Protein AF-A0A2L2YXQ5-F1 (afdb_monomer_lite)

InterPro domains:
  IPR001660 Sterile alpha motif domain [PF07647] (19-79)
  IPR001660 Sterile alpha motif domain [PS50105] (18-82)
  IPR001660 Sterile alpha motif domain [SM00454] (15-82)
  IPR013761 Sterile alpha motif/pointed domain superfamily [G3DSA:1.10.150.50] (21-82)
  IPR013761 Sterile alpha motif/pointed domain superfamily [SSF47769] (17-81)
  IPR051725 SAM and SH3 domain-containing protein [PTHR12301] (11-81)

Sequence (82 aa):
ARTLSRLRKEFQRSSFTSSFTTVEEWLKSLDLVIYSKNLMDNGFDDIDFLGGNILEEDDLIEMNITNKEHRQKILESCHSLP

Foldseek 3Di:
DDDPVPVVVVVVLQPPAADDPWPLVLCVVVVNNVLSVLCVVVVNTDLVVLLVLPDDPVNCVVSVNPDPVSSVSSNSNSVNHD

pLDDT: mean 79.38, std 14.83, range [43.06, 92.44]

Radius of gyration: 13.57 Å; chains: 1; bounding box: 24×37×34 Å

Organism: Parasteatoda tepidariorum (NCBI:txid114398)

Structure (mmCIF, N/CA/C/O backbone):
data_AF-A0A2L2YXQ5-F1
#
_entry.id   AF-A0A2L2YXQ5-F1
#
loop_
_atom_site.group_PDB
_atom_site.id
_atom_site.type_symbol
_atom_site.label_atom_id
_atom_site.label_alt_id
_atom_site.label_comp_id
_atom_site.label_asym_id
_atom_site.label_entity_id
_atom_site.label_seq_id
_atom_site.pdbx_PDB_ins_code
_atom_site.Cartn_x
_atom_site.Cartn_y
_atom_site.Cartn_z
_atom_site.occupancy
_atom_site.B_iso_or_equiv
_atom_site.auth_seq_id
_atom_site.auth_comp_id
_atom_site.auth_asym_id
_atom_site.auth_atom_id
_atom_site.pdbx_PDB_model_num
ATOM 1 N N . ALA A 1 1 ? -11.824 25.477 -25.813 1.00 43.06 1 ALA A N 1
ATOM 2 C CA . ALA A 1 1 ? -12.118 24.030 -25.759 1.00 43.06 1 ALA A CA 1
ATOM 3 C C . ALA A 1 1 ? -11.488 23.446 -24.494 1.00 43.06 1 ALA A C 1
ATOM 5 O O . ALA A 1 1 ? -10.484 23.974 -24.034 1.00 43.06 1 ALA A O 1
ATOM 6 N N . ARG A 1 2 ? -12.144 22.450 -23.892 1.00 54.16 2 ARG A N 1
ATOM 7 C CA . ARG A 1 2 ? -11.789 21.753 -22.638 1.00 54.16 2 ARG A CA 1
ATOM 8 C C . ARG A 1 2 ? -10.341 21.232 -22.676 1.00 54.16 2 ARG A C 1
ATOM 10 O O . ARG A 1 2 ? -10.002 20.716 -23.728 1.00 54.16 2 ARG A O 1
ATOM 17 N N . THR A 1 3 ? -9.587 21.319 -21.560 1.00 55.09 3 THR A N 1
ATOM 18 C CA . THR A 1 3 ? -8.644 20.284 -21.021 1.00 55.09 3 THR A CA 1
ATOM 19 C C . THR A 1 3 ? -7.451 20.782 -20.169 1.00 55.09 3 THR A C 1
ATOM 21 O O . THR A 1 3 ? -6.657 19.950 -19.743 1.00 55.09 3 THR A O 1
ATOM 24 N N . LEU A 1 4 ? -7.318 22.058 -19.773 1.00 52.88 4 LEU A N 1
ATOM 25 C CA . LEU A 1 4 ? -6.244 22.431 -18.812 1.00 52.88 4 LEU A CA 1
ATOM 26 C C . LEU A 1 4 ? -6.427 21.813 -17.408 1.00 52.88 4 LEU A C 1
ATOM 28 O O . LEU A 1 4 ? -5.472 21.675 -16.648 1.00 52.88 4 LEU A O 1
ATOM 32 N N . SER A 1 5 ? -7.641 21.363 -17.079 1.00 53.19 5 SER A N 1
ATOM 33 C CA . SER A 1 5 ? -7.948 20.654 -15.831 1.00 53.19 5 SER A CA 1
ATOM 34 C C . SER A 1 5 ? -7.318 19.258 -15.741 1.00 53.19 5 SER A C 1
ATOM 36 O O . SER A 1 5 ? -7.242 18.710 -14.645 1.00 53.19 5 SER A O 1
ATOM 38 N N . ARG A 1 6 ? -6.892 18.667 -16.870 1.00 57.59 6 ARG A N 1
ATOM 39 C CA . ARG A 1 6 ? -6.335 17.306 -16.901 1.00 57.59 6 ARG A CA 1
ATOM 40 C C . ARG A 1 6 ? -4.860 17.299 -16.479 1.00 57.59 6 ARG A C 1
ATOM 42 O O . ARG A 1 6 ? -4.497 16.521 -15.608 1.00 57.59 6 ARG A O 1
ATOM 49 N N . LEU A 1 7 ? -4.084 18.282 -16.944 1.00 52.84 7 LEU A N 1
ATOM 50 C CA . LEU A 1 7 ? -2.637 18.372 -16.698 1.00 52.84 7 LEU A CA 1
ATOM 51 C C . LEU A 1 7 ? -2.267 18.741 -15.243 1.00 52.84 7 LEU A C 1
ATOM 53 O O . LEU A 1 7 ? -1.272 18.262 -14.708 1.00 52.84 7 LEU A O 1
ATOM 57 N N . ARG A 1 8 ? -3.088 19.551 -14.553 1.00 52.56 8 ARG A N 1
ATOM 58 C CA . ARG A 1 8 ? -2.900 19.868 -13.115 1.00 52.56 8 ARG A CA 1
ATOM 59 C C . ARG A 1 8 ? -3.113 18.640 -12.221 1.00 52.56 8 ARG A C 1
ATOM 61 O O . ARG A 1 8 ? -2.564 18.585 -11.125 1.00 52.56 8 ARG A O 1
ATOM 68 N N . LYS A 1 9 ? -3.927 17.684 -12.679 1.00 49.78 9 LYS A N 1
ATOM 69 C CA . LYS A 1 9 ? -4.280 16.475 -11.926 1.00 49.78 9 LYS A CA 1
ATOM 70 C C . LYS A 1 9 ? -3.166 15.427 -11.975 1.00 49.78 9 LYS A C 1
ATOM 72 O O . LYS A 1 9 ? -2.988 14.701 -11.008 1.00 49.78 9 LYS A O 1
ATOM 77 N N . GLU A 1 10 ? -2.390 15.415 -13.055 1.00 50.91 10 GLU A N 1
ATOM 78 C CA . GLU A 1 10 ? -1.275 14.485 -13.267 1.00 50.91 10 GLU A CA 1
ATOM 79 C C . GLU A 1 10 ? -0.025 14.904 -12.468 1.00 50.91 10 GLU A C 1
ATOM 81 O O . GLU A 1 10 ? 0.613 14.062 -11.846 1.00 50.91 10 GLU A O 1
ATOM 86 N N . PHE A 1 11 ? 0.248 16.211 -12.345 1.00 47.00 11 PHE A N 1
ATOM 87 C CA . PHE A 1 11 ? 1.426 16.722 -11.618 1.00 47.00 11 PHE A CA 1
ATOM 88 C C . PHE A 1 11 ? 1.346 16.592 -10.080 1.00 47.00 11 PHE A C 1
ATOM 90 O O . PHE A 1 11 ? 2.362 16.648 -9.395 1.00 47.00 11 PHE A O 1
ATOM 97 N N . GLN A 1 12 ? 0.143 16.418 -9.523 1.00 50.78 12 GLN A N 1
ATOM 98 C CA . GLN A 1 12 ? -0.063 16.158 -8.087 1.00 50.78 12 GLN A CA 1
ATOM 99 C C . GLN A 1 12 ? -0.128 14.658 -7.759 1.00 50.78 12 GLN A C 1
ATOM 101 O O . GLN A 1 12 ? 0.008 14.287 -6.599 1.00 50.78 12 GLN A O 1
ATOM 106 N N . ARG A 1 13 ? -0.359 13.792 -8.759 1.00 51.78 13 ARG A N 1
ATOM 107 C CA . ARG A 1 13 ? -0.478 12.340 -8.556 1.00 51.78 13 ARG A CA 1
ATOM 108 C C . ARG A 1 13 ? 0.898 11.675 -8.463 1.00 51.78 13 ARG A C 1
ATOM 110 O O . ARG A 1 13 ? 1.085 10.815 -7.616 1.00 51.78 13 ARG A O 1
ATOM 117 N N . SER 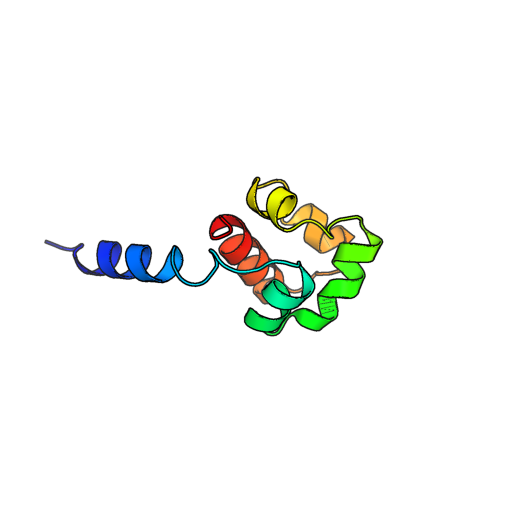A 1 14 ? 1.862 12.129 -9.267 1.00 49.78 14 SER A N 1
ATOM 118 C CA . SER A 1 14 ? 3.206 11.537 -9.342 1.00 49.78 14 SER A CA 1
ATOM 119 C C . SER A 1 14 ? 4.146 11.919 -8.195 1.00 49.78 14 SER A C 1
ATOM 121 O O . SER A 1 14 ? 5.259 11.420 -8.142 1.00 49.78 14 SER A O 1
ATOM 123 N N . SER A 1 15 ? 3.760 12.858 -7.328 1.00 53.59 15 SER A N 1
ATOM 124 C CA . SER A 1 15 ? 4.633 13.426 -6.289 1.00 53.59 15 SER A CA 1
ATOM 125 C C . SER A 1 15 ? 4.216 13.061 -4.863 1.00 53.59 15 SER A C 1
ATOM 127 O O . SER A 1 15 ? 4.905 13.436 -3.919 1.00 53.59 15 SER A O 1
ATOM 129 N N . PHE A 1 16 ? 3.117 12.318 -4.685 1.00 59.84 16 PHE A N 1
ATOM 130 C CA . PHE A 1 16 ? 2.647 11.915 -3.353 1.00 59.84 16 PHE A CA 1
ATOM 131 C C . PHE A 1 16 ? 3.231 10.575 -2.879 1.00 59.84 16 PHE A C 1
ATOM 133 O O . PHE A 1 16 ? 3.131 10.241 -1.705 1.00 59.84 16 PHE A O 1
ATOM 140 N N . THR A 1 17 ? 3.826 9.805 -3.790 1.00 61.34 17 THR A N 1
ATOM 141 C CA . THR A 1 17 ? 4.142 8.382 -3.594 1.00 61.34 17 THR A CA 1
ATOM 142 C C . THR A 1 17 ? 5.612 8.023 -3.797 1.00 61.34 17 THR A C 1
ATOM 144 O O . THR A 1 17 ? 6.029 6.967 -3.330 1.00 61.34 17 THR A O 1
ATOM 147 N N . SER A 1 18 ? 6.422 8.895 -4.416 1.00 59.66 18 SER A N 1
ATOM 148 C CA . SER A 1 18 ? 7.853 8.671 -4.711 1.00 59.66 18 SER A CA 1
ATOM 149 C C . SER A 1 18 ? 8.760 8.561 -3.472 1.00 59.66 18 SER A C 1
ATOM 151 O O . SER A 1 18 ? 9.965 8.776 -3.563 1.00 59.66 18 SER A O 1
ATOM 153 N N . SER A 1 19 ? 8.208 8.318 -2.284 1.00 68.00 19 SER A N 1
ATOM 154 C CA . SER A 1 19 ? 8.949 8.293 -1.019 1.00 68.00 19 SER A CA 1
ATOM 155 C C . SER A 1 19 ? 8.492 7.202 -0.050 1.00 68.00 19 SER A C 1
ATOM 157 O O . SER A 1 19 ? 9.033 7.142 1.051 1.00 68.00 19 SER A O 1
ATOM 159 N N . PHE A 1 20 ? 7.521 6.352 -0.405 1.00 82.88 20 PHE A N 1
ATOM 160 C CA . PHE A 1 20 ? 7.139 5.250 0.483 1.00 82.88 20 PHE A CA 1
ATOM 161 C C . PHE A 1 20 ? 8.205 4.159 0.461 1.00 82.88 20 PHE A C 1
ATOM 163 O O . PHE A 1 20 ? 8.600 3.698 -0.606 1.00 82.88 20 PHE A O 1
ATOM 170 N N . THR A 1 21 ? 8.658 3.749 1.647 1.00 81.62 21 THR A N 1
ATOM 171 C CA . THR A 1 21 ? 9.669 2.690 1.787 1.00 81.62 21 THR A CA 1
ATOM 172 C C . THR A 1 21 ? 9.062 1.324 2.085 1.00 81.62 21 THR A C 1
ATOM 174 O O . THR A 1 21 ? 9.702 0.308 1.841 1.00 81.62 21 THR A O 1
ATOM 177 N N . THR A 1 22 ? 7.824 1.285 2.591 1.00 87.81 22 THR A N 1
ATOM 178 C CA . THR A 1 22 ? 7.135 0.049 2.986 1.00 87.81 22 THR A CA 1
ATOM 179 C C . THR A 1 22 ? 5.644 0.092 2.653 1.00 87.81 22 THR A C 1
ATOM 181 O O . THR A 1 22 ? 5.033 1.164 2.574 1.00 87.81 22 THR A O 1
ATOM 184 N N . VAL A 1 23 ? 5.038 -1.092 2.506 1.00 88.56 23 VAL A N 1
ATOM 185 C CA . VAL A 1 23 ? 3.595 -1.258 2.247 1.00 88.56 23 VAL A CA 1
ATOM 186 C C . VAL A 1 23 ? 2.746 -0.670 3.370 1.00 88.56 23 VAL A C 1
ATOM 188 O O . VAL A 1 23 ? 1.696 -0.081 3.115 1.00 88.56 23 VAL A O 1
ATOM 191 N N . GLU A 1 24 ? 3.227 -0.743 4.611 1.00 89.69 24 GLU A N 1
ATOM 192 C CA . GLU A 1 24 ? 2.527 -0.189 5.767 1.00 89.69 24 GLU A CA 1
ATOM 193 C C . GLU A 1 24 ? 2.435 1.346 5.712 1.00 89.69 24 GLU A C 1
ATOM 195 O O . GLU A 1 24 ? 1.355 1.898 5.931 1.00 89.69 24 GLU A O 1
ATOM 200 N N . GLU A 1 25 ? 3.526 2.047 5.373 1.00 89.50 25 GLU A N 1
ATOM 201 C CA . GLU A 1 25 ? 3.525 3.513 5.227 1.00 89.50 25 GLU A CA 1
ATOM 202 C C . GLU A 1 25 ? 2.600 3.977 4.102 1.00 89.50 25 GLU A C 1
ATOM 204 O O . GLU A 1 25 ? 1.828 4.929 4.264 1.00 89.50 25 GLU A O 1
ATOM 209 N N . TRP A 1 26 ? 2.644 3.272 2.976 1.00 89.25 26 TRP A N 1
ATOM 210 C CA . TRP A 1 26 ? 1.778 3.537 1.840 1.00 89.25 26 TRP A CA 1
ATOM 211 C C . TRP A 1 26 ? 0.297 3.346 2.195 1.00 89.25 26 TRP A C 1
ATOM 213 O O . TRP A 1 26 ? -0.513 4.257 2.009 1.00 89.25 26 TRP A O 1
ATOM 223 N N . LEU A 1 27 ? -0.065 2.210 2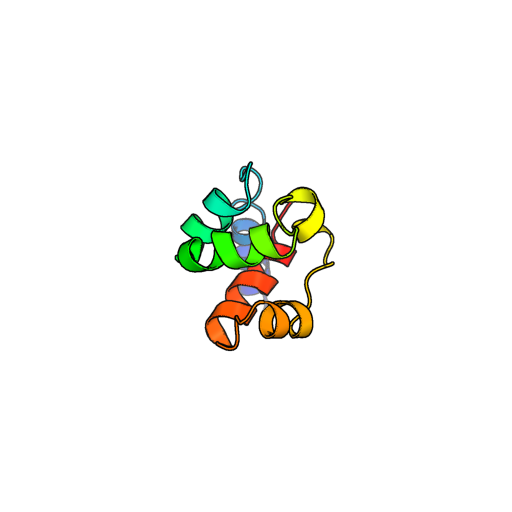.798 1.00 89.88 27 LEU A N 1
ATOM 224 C CA . LEU A 1 27 ? -1.436 1.950 3.239 1.00 89.88 27 LEU A CA 1
ATOM 225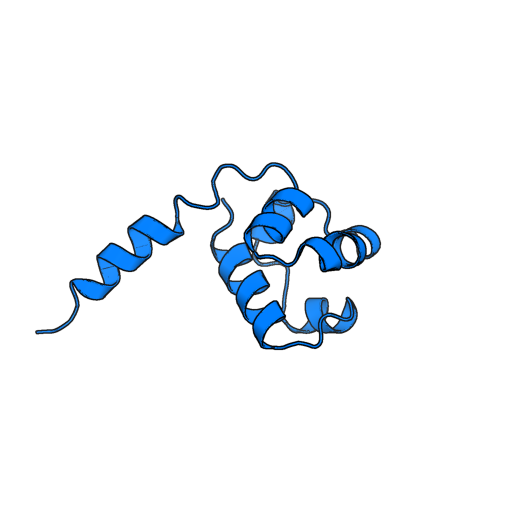 C C . LEU A 1 27 ? -1.891 2.931 4.318 1.00 89.88 27 LEU A C 1
ATOM 227 O O . LEU A 1 27 ? -3.049 3.350 4.319 1.00 89.88 27 LEU A O 1
ATOM 231 N N . LYS A 1 28 ? -0.996 3.351 5.215 1.00 89.12 28 LYS A N 1
ATOM 232 C CA . LYS A 1 28 ? -1.278 4.384 6.217 1.00 89.12 28 LYS A CA 1
ATOM 233 C C . LYS A 1 28 ? -1.636 5.720 5.572 1.00 89.12 28 LYS A C 1
ATOM 235 O O . LYS A 1 28 ? -2.562 6.373 6.041 1.00 89.12 28 LYS A O 1
ATOM 240 N N . SER A 1 29 ? -0.993 6.093 4.463 1.00 86.38 29 SER A N 1
ATOM 241 C CA . SER A 1 29 ? -1.380 7.278 3.684 1.00 86.38 29 SER A CA 1
ATOM 242 C C . SER A 1 29 ? -2.773 7.164 3.051 1.00 86.38 29 SER A C 1
ATOM 244 O O . SER A 1 29 ? -3.394 8.186 2.756 1.00 86.38 29 SER A O 1
ATOM 246 N N . LEU A 1 30 ? -3.261 5.946 2.813 1.00 87.81 30 LEU A N 1
ATOM 247 C CA . LEU A 1 30 ? -4.587 5.685 2.244 1.00 87.81 30 LEU A CA 1
ATOM 248 C C . LEU A 1 30 ? -5.683 5.522 3.310 1.00 87.81 30 LEU A C 1
ATOM 250 O O . LEU A 1 30 ? -6.861 5.413 2.949 1.00 87.81 30 LEU A O 1
ATOM 254 N N . ASP A 1 31 ? -5.299 5.538 4.592 1.00 88.88 31 ASP A N 1
ATOM 255 C CA . ASP A 1 31 ? -6.118 5.148 5.750 1.00 88.88 31 ASP A CA 1
ATOM 256 C C . ASP A 1 31 ? -6.544 3.664 5.706 1.00 88.88 31 ASP A C 1
ATOM 258 O O . ASP A 1 31 ? -7.584 3.250 6.206 1.00 88.88 31 ASP A O 1
ATOM 262 N N . LEU A 1 32 ? -5.715 2.838 5.065 1.00 90.88 32 LEU A N 1
ATOM 263 C CA . LEU A 1 32 ? -5.938 1.416 4.798 1.00 90.88 32 LEU A CA 1
ATOM 264 C C . LEU A 1 32 ? -4.906 0.527 5.501 1.00 90.88 32 LEU A C 1
ATOM 266 O O . LEU A 1 32 ? -4.753 -0.640 5.153 1.00 90.88 32 LEU A O 1
ATOM 270 N N . VAL A 1 33 ? -4.220 1.057 6.520 1.00 90.38 33 VAL A N 1
ATOM 271 C CA . VAL A 1 33 ? -3.186 0.341 7.294 1.00 90.38 33 VAL A CA 1
ATOM 272 C C . VAL A 1 33 ? -3.692 -0.980 7.886 1.00 90.38 33 VAL A C 1
ATOM 274 O O . VAL A 1 33 ? -2.919 -1.916 8.061 1.00 90.38 33 VAL A O 1
ATOM 277 N N . ILE A 1 34 ? -5.004 -1.100 8.114 1.00 89.38 34 ILE A N 1
ATOM 278 C CA . ILE A 1 34 ? -5.652 -2.338 8.569 1.00 89.38 34 ILE A CA 1
ATOM 279 C C . ILE A 1 34 ? -5.439 -3.520 7.612 1.00 89.38 34 ILE A C 1
ATOM 281 O O . ILE A 1 34 ? -5.456 -4.662 8.056 1.00 89.38 34 ILE A O 1
ATOM 285 N N . TYR A 1 35 ? -5.211 -3.255 6.322 1.00 90.81 35 TYR A N 1
ATOM 286 C CA . TYR A 1 35 ? -4.955 -4.273 5.304 1.00 90.81 35 TYR A CA 1
ATOM 287 C C . TYR A 1 35 ? -3.473 -4.618 5.159 1.00 90.81 35 TYR A C 1
ATOM 289 O O . TYR A 1 35 ? -3.158 -5.570 4.456 1.00 90.81 35 TYR A O 1
ATOM 297 N N . SER A 1 36 ? -2.573 -3.902 5.845 1.00 90.00 36 SER A N 1
ATOM 298 C CA . SER A 1 36 ? -1.125 -4.161 5.801 1.00 90.00 36 SER A CA 1
ATOM 299 C C . SER A 1 36 ? -0.828 -5.613 6.142 1.00 90.00 36 SER A C 1
ATOM 301 O O . SER A 1 36 ? -0.145 -6.309 5.399 1.00 90.00 36 SER A O 1
ATOM 303 N N . LYS A 1 37 ? -1.466 -6.111 7.206 1.00 89.56 37 LYS A N 1
ATOM 304 C CA . LYS A 1 37 ? -1.340 -7.503 7.620 1.00 89.56 37 LYS A CA 1
ATOM 305 C C . LYS A 1 37 ? -1.815 -8.475 6.536 1.00 89.56 37 LYS A C 1
ATOM 307 O O . LYS A 1 37 ? -1.098 -9.415 6.234 1.00 89.56 37 LYS A O 1
ATOM 312 N N . ASN A 1 38 ? -2.974 -8.226 5.926 1.00 90.44 38 ASN A N 1
ATOM 313 C CA . ASN A 1 38 ? -3.492 -9.063 4.844 1.00 90.44 38 ASN A CA 1
ATOM 314 C C . ASN A 1 38 ? -2.530 -9.105 3.651 1.00 90.44 38 ASN A C 1
ATOM 316 O O . ASN A 1 38 ? -2.270 -10.189 3.145 1.00 90.44 38 ASN A O 1
ATOM 320 N N . LEU A 1 39 ? -1.975 -7.963 3.236 1.00 88.75 39 LEU A N 1
ATOM 321 C CA . LEU A 1 39 ? -1.000 -7.907 2.145 1.00 88.75 39 LEU A CA 1
ATOM 322 C C . LEU A 1 39 ? 0.284 -8.670 2.502 1.00 88.75 39 LEU A C 1
ATOM 324 O O . LEU A 1 39 ? 0.701 -9.540 1.745 1.00 88.75 39 LEU A O 1
ATOM 328 N N . MET A 1 40 ? 0.855 -8.427 3.684 1.00 88.62 40 MET A N 1
ATOM 329 C CA . MET A 1 40 ? 2.066 -9.116 4.149 1.00 88.62 40 MET A CA 1
ATOM 330 C C . MET A 1 40 ? 1.870 -10.631 4.301 1.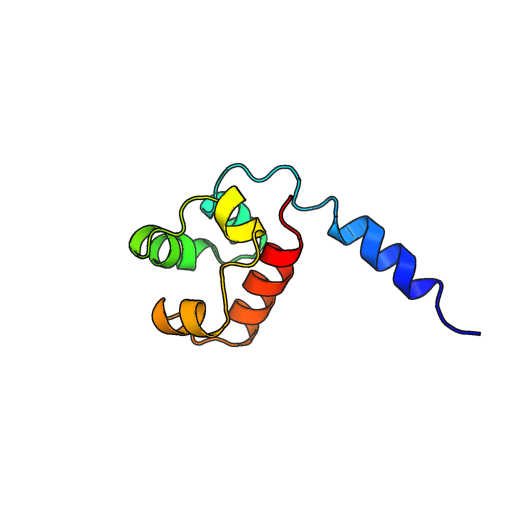00 88.62 40 MET A C 1
ATOM 332 O O . MET A 1 40 ? 2.733 -11.400 3.893 1.00 88.62 40 MET A O 1
ATOM 336 N N . ASP A 1 41 ? 0.732 -11.082 4.845 1.00 89.62 41 ASP A N 1
ATOM 337 C CA . ASP A 1 41 ? 0.409 -12.514 4.967 1.00 89.62 41 ASP A CA 1
ATOM 338 C C . ASP A 1 41 ? 0.263 -13.196 3.586 1.00 89.62 41 ASP A C 1
ATOM 340 O O . ASP A 1 41 ? 0.459 -14.406 3.481 1.00 89.62 41 ASP A O 1
ATOM 344 N N . ASN A 1 42 ? -0.035 -12.434 2.526 1.00 87.06 42 ASN A N 1
ATOM 345 C CA . ASN A 1 42 ? -0.094 -12.913 1.139 1.00 87.06 42 ASN A CA 1
ATOM 346 C C . ASN A 1 42 ? 1.227 -12.722 0.364 1.00 87.06 42 ASN A C 1
ATOM 348 O O . ASN A 1 42 ? 1.297 -13.076 -0.810 1.00 87.06 42 ASN A O 1
ATOM 352 N N . GLY A 1 43 ? 2.279 -12.199 1.005 1.00 86.31 43 GLY A N 1
ATOM 353 C CA . GLY A 1 43 ? 3.588 -11.957 0.381 1.00 86.31 43 GLY A CA 1
ATOM 354 C C . GLY A 1 43 ? 3.687 -10.653 -0.418 1.00 86.31 43 GLY A C 1
ATOM 355 O O . GLY A 1 43 ? 4.595 -10.499 -1.227 1.00 86.31 43 GLY A O 1
ATOM 356 N N . PHE A 1 44 ? 2.759 -9.716 -0.208 1.00 87.06 44 PHE A N 1
ATOM 357 C CA . PHE A 1 44 ? 2.795 -8.367 -0.773 1.00 87.06 44 PHE A CA 1
ATOM 358 C C . PHE A 1 44 ? 3.389 -7.371 0.235 1.00 87.06 44 PHE A C 1
ATOM 360 O O . PHE A 1 44 ? 2.711 -6.440 0.674 1.00 87.06 44 PHE A O 1
ATOM 367 N N . ASP A 1 45 ? 4.640 -7.575 0.648 1.00 88.75 45 ASP A N 1
ATOM 368 C CA . ASP A 1 45 ? 5.374 -6.662 1.539 1.00 88.75 45 ASP A CA 1
ATOM 369 C C . ASP A 1 45 ? 6.319 -5.690 0.805 1.00 88.75 45 ASP A C 1
ATOM 371 O O . ASP A 1 45 ? 6.765 -4.700 1.394 1.00 88.75 45 ASP A O 1
ATOM 375 N N . ASP A 1 46 ? 6.533 -5.901 -0.496 1.00 88.19 46 ASP A N 1
ATOM 376 C CA . ASP A 1 46 ? 7.390 -5.079 -1.352 1.00 88.19 46 ASP A CA 1
ATOM 377 C C . ASP A 1 46 ? 6.599 -4.017 -2.141 1.00 88.19 46 ASP A C 1
ATOM 379 O O . ASP A 1 46 ? 5.818 -4.324 -3.045 1.00 88.19 46 ASP A O 1
ATOM 383 N N . ILE A 1 47 ? 6.851 -2.732 -1.855 1.00 85.94 47 ILE A N 1
ATOM 384 C CA . ILE A 1 47 ? 6.247 -1.601 -2.593 1.00 85.94 47 ILE A CA 1
ATOM 385 C C . ILE A 1 47 ? 6.691 -1.558 -4.058 1.00 85.94 47 ILE A C 1
ATOM 387 O O . ILE A 1 47 ? 5.883 -1.237 -4.926 1.00 85.94 47 ILE A O 1
ATOM 391 N N . ASP A 1 48 ? 7.952 -1.899 -4.325 1.00 83.62 48 ASP A N 1
ATOM 392 C CA . ASP A 1 48 ? 8.509 -1.970 -5.681 1.00 83.62 48 ASP A CA 1
ATOM 393 C C . ASP A 1 48 ? 7.751 -3.007 -6.525 1.00 83.62 48 ASP A C 1
ATOM 395 O O . ASP A 1 48 ? 7.387 -2.763 -7.675 1.00 83.62 48 ASP A O 1
ATOM 399 N N . PHE A 1 49 ? 7.393 -4.131 -5.896 1.00 84.06 49 PHE A N 1
ATOM 400 C CA . PHE A 1 49 ? 6.606 -5.179 -6.528 1.00 84.06 49 PHE A CA 1
ATOM 401 C C . PHE A 1 49 ? 5.178 -4.688 -6.816 1.00 84.06 49 PHE A C 1
ATOM 403 O O . PHE A 1 49 ? 4.706 -4.805 -7.946 1.00 84.06 49 PHE A O 1
ATOM 410 N N . LEU A 1 50 ? 4.520 -4.038 -5.846 1.00 84.44 50 LEU A N 1
ATOM 411 C CA . LEU A 1 50 ? 3.170 -3.474 -6.003 1.00 84.44 50 LEU A CA 1
ATOM 412 C C . LEU A 1 50 ? 3.067 -2.388 -7.089 1.00 84.44 50 LEU A C 1
ATOM 414 O O . LEU A 1 50 ? 2.050 -2.312 -7.784 1.00 84.44 50 LEU A O 1
ATOM 418 N N . GLY A 1 51 ? 4.110 -1.572 -7.263 1.00 77.75 51 GLY A N 1
ATOM 419 C CA . GLY A 1 51 ? 4.186 -0.565 -8.328 1.00 77.75 51 GLY A CA 1
ATOM 420 C C . GLY A 1 51 ? 4.250 -1.158 -9.739 1.00 77.75 51 GLY A C 1
ATOM 421 O O . GLY A 1 51 ? 3.855 -0.508 -10.706 1.00 77.75 51 GLY A O 1
ATOM 422 N N . GLY A 1 52 ? 4.634 -2.431 -9.866 1.00 76.25 52 GLY A N 1
ATOM 423 C CA . GLY A 1 52 ? 4.719 -3.161 -11.133 1.00 76.25 52 GLY A CA 1
ATOM 424 C C . GLY A 1 52 ? 3.381 -3.571 -11.761 1.00 76.25 52 GLY A C 1
ATOM 425 O O . GLY A 1 52 ? 3.388 -4.342 -12.719 1.00 76.25 52 GLY A O 1
ATOM 426 N N . ASN A 1 53 ? 2.239 -3.088 -11.250 1.00 73.69 53 ASN A N 1
ATOM 427 C CA . ASN A 1 53 ? 0.895 -3.453 -11.727 1.00 73.69 53 ASN A CA 1
ATOM 428 C C . ASN A 1 53 ? 0.587 -4.961 -11.612 1.00 73.69 53 ASN A C 1
ATOM 430 O O . ASN A 1 53 ? -0.164 -5.523 -12.406 1.00 73.69 53 ASN A O 1
ATOM 434 N N . ILE A 1 54 ? 1.191 -5.619 -10.630 1.00 80.12 54 ILE A N 1
ATOM 435 C CA . ILE A 1 54 ? 0.975 -7.040 -10.329 1.00 80.12 54 ILE A CA 1
ATOM 436 C C . ILE A 1 54 ? -0.310 -7.303 -9.542 1.00 80.12 54 ILE A C 1
ATOM 438 O O . ILE A 1 54 ? -0.731 -8.444 -9.438 1.00 80.12 54 ILE A O 1
ATOM 442 N N . LEU A 1 55 ? -0.855 -6.261 -8.907 1.00 85.44 55 LEU A N 1
ATOM 443 C CA . LEU A 1 55 ? -1.944 -6.375 -7.953 1.00 85.44 55 LEU A CA 1
ATOM 444 C C . LEU A 1 55 ? -3.248 -6.091 -8.689 1.00 85.44 55 LEU A C 1
ATOM 446 O O . LEU A 1 55 ? -3.480 -4.952 -9.102 1.00 85.44 55 LEU A O 1
ATOM 450 N N . GLU A 1 56 ? -4.097 -7.100 -8.847 1.00 88.81 56 GLU A N 1
ATOM 451 C CA . GLU A 1 56 ? -5.384 -6.972 -9.521 1.00 88.81 56 GLU A CA 1
ATOM 452 C C . GLU A 1 56 ? -6.548 -6.868 -8.524 1.00 88.81 56 GLU A C 1
ATOM 454 O O . GLU A 1 56 ? -6.419 -7.034 -7.308 1.00 88.81 56 GLU A O 1
ATOM 459 N N . GLU A 1 57 ? -7.741 -6.553 -9.040 1.00 87.94 57 GLU A N 1
ATOM 460 C CA . GLU A 1 57 ? -8.955 -6.565 -8.217 1.00 87.94 57 GLU A CA 1
ATOM 461 C C . GLU A 1 57 ? -9.232 -7.941 -7.607 1.00 87.94 57 GLU A C 1
ATOM 463 O O . GLU A 1 57 ? -9.788 -7.995 -6.509 1.00 87.94 57 GLU A O 1
ATOM 468 N N . ASP A 1 58 ? -8.867 -9.014 -8.312 1.00 90.00 58 ASP A N 1
ATOM 469 C CA . ASP A 1 58 ? -9.082 -10.392 -7.872 1.00 90.00 58 ASP A CA 1
ATOM 470 C C . ASP A 1 58 ? -8.169 -10.738 -6.689 1.00 90.00 58 ASP A C 1
ATOM 472 O O . ASP A 1 58 ? -8.681 -11.142 -5.645 1.00 90.00 58 ASP A O 1
ATOM 476 N N . ASP A 1 59 ? -6.869 -10.409 -6.766 1.00 90.00 59 ASP A N 1
ATOM 477 C CA . ASP A 1 59 ? -5.920 -10.588 -5.654 1.00 90.00 59 ASP A CA 1
ATOM 478 C C . ASP A 1 59 ? -6.409 -9.881 -4.387 1.00 90.00 59 ASP A C 1
ATOM 480 O O . ASP A 1 59 ? -6.387 -10.422 -3.283 1.00 90.00 59 ASP A O 1
ATOM 484 N N . LEU A 1 60 ? -6.924 -8.657 -4.530 1.00 90.56 60 LEU A N 1
ATOM 485 C CA . LEU A 1 60 ? -7.488 -7.908 -3.410 1.00 90.56 60 LEU A CA 1
ATOM 486 C C . LEU A 1 60 ? -8.685 -8.630 -2.779 1.00 90.56 60 LEU A C 1
ATOM 488 O O . LEU A 1 60 ? -8.836 -8.621 -1.556 1.00 90.56 60 LEU A O 1
ATOM 492 N N . ILE A 1 61 ? -9.544 -9.251 -3.586 1.00 91.06 61 ILE A N 1
ATOM 493 C CA . ILE A 1 61 ? -10.687 -10.024 -3.090 1.00 91.06 61 ILE A CA 1
ATOM 494 C C . ILE A 1 61 ? -10.202 -11.282 -2.363 1.00 91.06 61 ILE A C 1
ATOM 496 O O . ILE A 1 61 ? -10.708 -11.553 -1.269 1.00 91.06 61 ILE A O 1
ATOM 500 N N . GLU A 1 62 ? -9.210 -11.992 -2.907 1.00 90.06 62 GLU A N 1
ATOM 501 C CA . GLU A 1 62 ? -8.590 -13.165 -2.272 1.00 90.06 62 GLU A CA 1
ATOM 502 C C . GLU A 1 62 ? -7.936 -12.811 -0.929 1.00 90.06 62 GLU A C 1
ATOM 504 O O . GLU A 1 62 ? -8.110 -13.521 0.063 1.00 90.06 62 GLU A O 1
ATOM 509 N N . MET A 1 63 ? -7.314 -11.633 -0.835 1.00 88.38 63 MET A N 1
ATOM 510 C CA . MET A 1 63 ? -6.780 -11.070 0.409 1.00 88.38 63 MET A CA 1
ATOM 511 C C . MET A 1 63 ? -7.854 -10.571 1.388 1.00 88.38 63 MET A C 1
ATOM 513 O O . MET A 1 63 ? -7.533 -9.937 2.398 1.00 88.38 63 MET A O 1
ATOM 517 N N . ASN A 1 64 ? -9.136 -10.851 1.134 1.00 87.38 64 ASN A N 1
ATOM 518 C CA . ASN A 1 64 ? -10.275 -10.468 1.969 1.00 87.38 64 ASN A CA 1
ATOM 519 C C . ASN A 1 64 ? -10.603 -8.953 1.933 1.00 87.38 64 ASN A C 1
ATOM 521 O O . ASN A 1 64 ? -11.274 -8.424 2.827 1.00 87.38 64 ASN A O 1
ATOM 525 N N . ILE A 1 65 ? -10.174 -8.246 0.880 1.00 89.19 65 ILE A N 1
ATOM 526 C CA . ILE A 1 65 ? -10.463 -6.828 0.600 1.00 89.19 65 ILE A CA 1
ATOM 527 C C . ILE A 1 65 ? -11.640 -6.736 -0.384 1.00 89.19 65 ILE A C 1
ATOM 529 O O . ILE A 1 65 ? -11.544 -6.338 -1.546 1.00 89.19 65 ILE A O 1
ATOM 533 N N . THR A 1 66 ? -12.825 -7.089 0.105 1.00 89.56 66 THR A N 1
ATOM 534 C CA . THR A 1 66 ? -14.058 -7.110 -0.702 1.00 89.56 66 THR A CA 1
ATOM 535 C C . THR A 1 66 ? -14.700 -5.729 -0.878 1.00 89.56 66 THR A C 1
ATOM 537 O O . THR A 1 66 ? -15.574 -5.552 -1.735 1.00 89.56 66 THR A O 1
ATOM 540 N N . ASN A 1 67 ? -14.244 -4.718 -0.130 1.00 92.44 67 ASN A N 1
ATOM 541 C CA . ASN A 1 67 ? -14.736 -3.348 -0.249 1.00 92.44 67 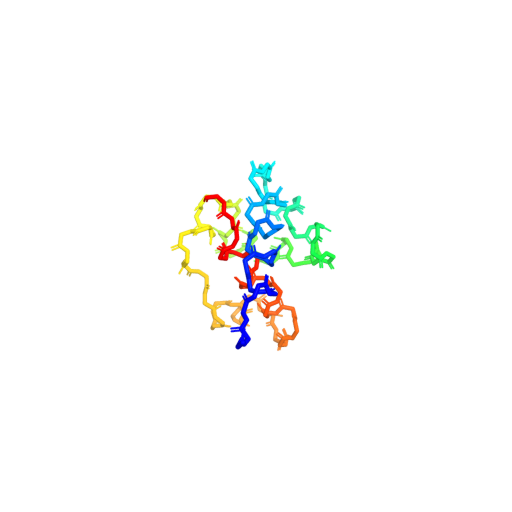ASN A CA 1
ATOM 542 C C . ASN A 1 67 ? -14.223 -2.689 -1.540 1.00 92.44 67 ASN A C 1
ATOM 544 O O . ASN A 1 67 ? -13.028 -2.449 -1.704 1.00 92.44 67 ASN A O 1
ATOM 548 N N . LYS A 1 68 ? -15.151 -2.346 -2.439 1.00 90.69 68 LYS A N 1
ATOM 549 C CA . LYS A 1 68 ? -14.848 -1.729 -3.734 1.00 90.69 68 LYS A CA 1
ATOM 550 C C . LYS A 1 68 ? -14.133 -0.380 -3.612 1.00 90.69 68 LYS A C 1
ATOM 552 O O . LYS A 1 68 ? -13.219 -0.125 -4.389 1.00 90.69 68 LYS A O 1
ATOM 557 N N . GLU A 1 69 ? -14.515 0.471 -2.660 1.00 90.44 69 GLU A N 1
ATOM 558 C CA . GLU A 1 69 ? -13.856 1.772 -2.464 1.00 90.44 69 GLU A CA 1
ATOM 559 C C . GLU A 1 69 ? -12.400 1.594 -2.028 1.00 90.44 69 GLU A C 1
ATOM 561 O O . GLU A 1 69 ? -11.513 2.308 -2.496 1.00 90.44 69 GLU A O 1
ATOM 566 N N . HIS A 1 70 ? -12.141 0.604 -1.170 1.00 92.06 70 HIS A N 1
ATOM 567 C CA . HIS A 1 70 ? -10.785 0.284 -0.731 1.00 92.06 70 HIS A CA 1
ATOM 568 C C . HIS A 1 70 ? -9.961 -0.274 -1.886 1.00 92.06 70 HIS A C 1
ATOM 570 O O . HIS A 1 70 ? -8.859 0.212 -2.120 1.00 92.06 70 HIS A O 1
ATOM 576 N N . ARG A 1 71 ? -10.516 -1.208 -2.671 1.00 91.88 71 ARG A N 1
ATOM 577 C CA . ARG A 1 71 ? -9.824 -1.737 -3.854 1.00 91.88 71 ARG A CA 1
ATOM 578 C C . ARG A 1 71 ? -9.453 -0.648 -4.846 1.00 91.88 71 ARG A C 1
ATOM 580 O O . ARG A 1 71 ? -8.311 -0.591 -5.279 1.00 91.88 71 ARG A O 1
ATOM 587 N N . GLN A 1 72 ? -10.387 0.251 -5.160 1.00 91.06 72 GLN A N 1
ATOM 588 C CA . GLN A 1 72 ? -10.100 1.359 -6.069 1.00 91.06 72 GLN A CA 1
ATOM 589 C C . GLN A 1 72 ? -8.994 2.271 -5.534 1.00 91.06 72 GLN A C 1
ATOM 591 O O . GLN A 1 72 ? -8.106 2.630 -6.298 1.00 91.06 72 GLN A O 1
ATOM 596 N N . LYS A 1 73 ? -8.998 2.602 -4.236 1.00 90.38 73 LYS A N 1
ATOM 597 C CA . LYS A 1 73 ? -7.916 3.385 -3.618 1.00 90.38 73 LYS A CA 1
ATOM 598 C C . LYS A 1 73 ? -6.560 2.689 -3.719 1.00 90.38 73 LYS A C 1
ATOM 600 O O . LYS A 1 73 ? -5.583 3.339 -4.077 1.00 90.38 73 LYS A O 1
ATOM 605 N N . ILE A 1 74 ? -6.504 1.397 -3.396 1.00 89.19 74 ILE A N 1
ATOM 606 C CA . ILE A 1 74 ? -5.267 0.610 -3.433 1.00 89.19 74 ILE A CA 1
ATOM 607 C C . ILE A 1 74 ? -4.746 0.531 -4.871 1.00 89.19 74 ILE A C 1
ATOM 609 O O . ILE A 1 74 ? -3.593 0.872 -5.104 1.00 89.19 74 ILE A O 1
ATOM 613 N N . LEU A 1 75 ? -5.599 0.196 -5.842 1.00 89.00 75 LEU A N 1
ATOM 614 C CA . LEU A 1 75 ? -5.223 0.113 -7.258 1.00 89.00 75 LEU A CA 1
ATOM 615 C C . LEU A 1 75 ? -4.796 1.462 -7.835 1.00 89.00 75 LEU A C 1
ATOM 617 O O . LEU A 1 75 ? -3.743 1.562 -8.457 1.00 89.00 75 LEU A O 1
ATOM 621 N N . GLU A 1 76 ? -5.573 2.529 -7.612 1.00 87.56 76 GLU A N 1
ATOM 622 C CA . GLU A 1 76 ? -5.182 3.876 -8.048 1.00 87.56 76 GLU A CA 1
ATOM 623 C C . GLU A 1 76 ? -3.844 4.299 -7.439 1.00 87.56 76 GLU A C 1
ATOM 625 O O . GLU A 1 76 ? -3.049 4.974 -8.100 1.00 87.56 76 GLU A O 1
ATOM 630 N N . SER A 1 77 ? -3.587 3.913 -6.188 1.00 86.88 77 SER A N 1
ATOM 631 C CA . SER A 1 77 ? -2.334 4.253 -5.541 1.00 86.88 77 SER A CA 1
ATOM 632 C C . SER A 1 77 ? -1.173 3.362 -5.975 1.00 86.88 77 SER A C 1
ATOM 634 O O . SER A 1 77 ? -0.082 3.909 -6.075 1.00 86.88 77 SER A O 1
ATOM 636 N N . CYS A 1 78 ? -1.393 2.078 -6.286 1.00 85.44 78 CYS A N 1
ATOM 637 C CA . CYS A 1 78 ? -0.401 1.185 -6.901 1.00 85.44 78 CYS A CA 1
ATOM 638 C C . CYS A 1 78 ? 0.064 1.736 -8.246 1.00 85.44 78 CYS A C 1
ATOM 640 O O . CYS A 1 78 ? 1.258 1.884 -8.456 1.00 85.44 78 CYS A O 1
ATOM 642 N N . HIS A 1 79 ? -0.865 2.176 -9.103 1.00 82.00 79 HIS A N 1
ATOM 643 C CA . HIS A 1 79 ? -0.522 2.857 -10.361 1.00 82.00 79 HIS A CA 1
ATOM 644 C C . HIS A 1 79 ? 0.270 4.156 -10.168 1.00 82.00 79 HIS A C 1
ATOM 646 O O . HIS A 1 79 ? 0.816 4.700 -11.125 1.00 82.00 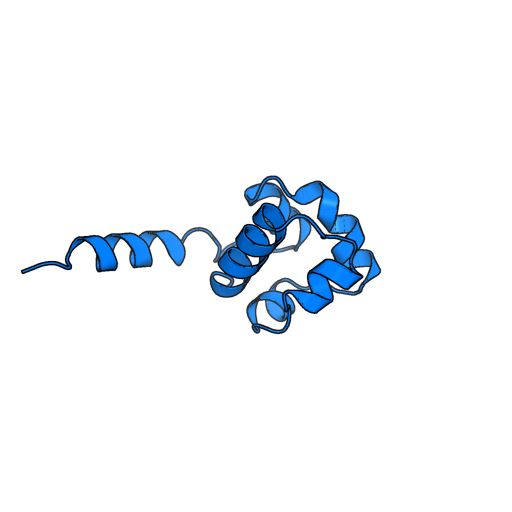79 HIS A O 1
ATOM 652 N N . SER A 1 80 ? 0.238 4.713 -8.958 1.00 78.12 80 SER A N 1
ATOM 653 C CA . SER A 1 80 ? 0.965 5.929 -8.619 1.00 78.12 80 SER A CA 1
ATOM 654 C C . SER A 1 80 ? 2.296 5.632 -7.929 1.00 78.12 80 SER A C 1
ATOM 656 O O . SER A 1 80 ? 3.039 6.580 -7.715 1.00 78.12 80 SER A O 1
ATOM 658 N N . LEU A 1 81 ? 2.599 4.389 -7.539 1.00 79.44 81 LEU A N 1
ATOM 659 C CA . LEU A 1 81 ? 3.893 4.032 -6.950 1.00 79.44 81 LEU A CA 1
ATOM 660 C C . LEU A 1 81 ? 5.031 4.252 -7.972 1.00 79.44 81 LEU A C 1
ATOM 662 O O . LEU A 1 81 ? 4.759 4.276 -9.175 1.00 79.44 81 LEU A O 1
ATOM 666 N N . PRO A 1 82 ? 6.256 4.547 -7.491 1.00 67.25 82 PRO A N 1
ATOM 667 C CA . PRO A 1 82 ? 7.407 4.842 -8.346 1.00 67.25 82 PRO A CA 1
ATOM 668 C C . PRO A 1 82 ? 7.824 3.681 -9.254 1.00 67.25 82 PRO A C 1
ATOM 670 O O . PRO A 1 82 ? 7.522 2.518 -8.911 1.00 67.25 82 PRO A O 1
#

Secondary structure (DSSP, 8-state):
---HHHHHHHHHHTTSSTT--SHHHHHHHTT-GGGHHHHHHTT---HHHHHTT---HHHHHHTT---HHHHHHHHHHHTT--